Protein AF-X1F764-F1 (afdb_monomer_lite)

Secondary structure (DSSP, 8-state):
-------B----TTSPPPP---HHHHHHHHT---EETTGGG-HHHHHHTT--EE---GGGGBHHHHEEETTEE--HHHHHHHHHHHHTTPEEB---B---HHHHHHH-TTSPP-PPTT-TT------S-SSHHHHHHHHHHHHHHHS-SS--

Sequence (152 aa):
MTLSLLLVACAPATTPPPPTTNADEFERTFKCHFGFMPAMWDFEDAKEAGGAYDRPFFELFQWGMIEKEPGVFDFSETDRYISTAQAEGFHILVNIQPFAHWDQIECHRDLPAVEIPGDPKFHYTKGKPCDKERYKDFVIKLVERYDGDGID

Foldseek 3Di:
DDPQDWAFFAAAPVDDPQDPCDVVNLVVQVPDDDADAACVVPLPVCVVVPHAEGEYDQLLQELCSQCVDVPDGDNPVVNVVRVVSVSSRHTYGYDHQLFHQNQCVVPPPVPAADDDVPCNPDRGDRDHGNDPVVSVVSVVVRCQNTNPPNGD

pLDDT: mean 83.33, std 17.43, range [24.86, 97.69]

Structure (mmCIF, N/CA/C/O backbone):
data_AF-X1F764-F1
#
_entry.id   AF-X1F764-F1
#
loop_
_atom_site.group_PDB
_atom_site.id
_atom_site.type_symbol
_atom_site.label_atom_id
_atom_site.label_alt_id
_atom_site.label_comp_id
_atom_site.label_asym_id
_atom_site.label_entity_id
_atom_site.label_seq_id
_atom_site.pdbx_PDB_ins_code
_atom_site.Cartn_x
_atom_site.Cartn_y
_atom_site.Cartn_z
_atom_site.occupancy
_atom_site.B_iso_or_equiv
_atom_site.auth_seq_id
_atom_site.auth_comp_id
_atom_site.auth_asym_id
_atom_site.auth_atom_id
_atom_site.pdbx_PDB_model_num
ATOM 1 N N . MET A 1 1 ? -8.302 10.486 -13.850 1.00 30.62 1 MET A N 1
ATOM 2 C CA . MET A 1 1 ? -9.452 9.961 -13.089 1.00 30.62 1 MET A CA 1
ATOM 3 C C . MET A 1 1 ? -8.918 8.791 -12.284 1.00 30.62 1 MET A C 1
ATOM 5 O O . MET A 1 1 ? -8.705 7.726 -12.844 1.00 30.62 1 MET A O 1
ATOM 9 N N . THR A 1 2 ? -8.493 9.053 -11.051 1.00 28.33 2 THR A N 1
ATOM 10 C CA . THR A 1 2 ? -7.811 8.069 -10.200 1.00 28.33 2 THR A CA 1
ATOM 11 C C . THR A 1 2 ? -8.874 7.140 -9.629 1.00 28.33 2 THR A C 1
ATOM 13 O O . THR A 1 2 ? -9.778 7.602 -8.937 1.00 28.33 2 THR A O 1
ATOM 16 N N . LEU A 1 3 ? -8.825 5.862 -9.996 1.00 24.86 3 LEU A N 1
ATOM 17 C CA . LEU A 1 3 ? -9.703 4.840 -9.443 1.00 24.86 3 LEU A CA 1
ATOM 18 C C . LEU A 1 3 ? -9.137 4.470 -8.065 1.00 24.86 3 LEU A C 1
ATOM 20 O O . LEU A 1 3 ? -8.194 3.690 -7.977 1.00 24.86 3 LEU A O 1
ATOM 24 N N . SER A 1 4 ? -9.644 5.096 -7.004 1.00 29.55 4 SER A N 1
ATOM 25 C CA . SER A 1 4 ? -9.353 4.660 -5.637 1.00 29.55 4 SER A CA 1
ATOM 26 C C . SER A 1 4 ? -10.176 3.404 -5.367 1.00 29.55 4 SER A C 1
ATOM 28 O O . SER A 1 4 ? -11.392 3.485 -5.208 1.00 29.55 4 SER A O 1
ATOM 30 N N . LEU A 1 5 ? -9.527 2.242 -5.387 1.00 35.59 5 LEU A N 1
ATOM 31 C CA . LEU A 1 5 ? -10.136 0.979 -4.986 1.00 35.59 5 LEU A CA 1
ATOM 32 C C . LEU A 1 5 ? -10.174 0.942 -3.450 1.00 35.59 5 LEU A C 1
ATOM 34 O O . LEU A 1 5 ? -9.131 1.070 -2.811 1.00 35.59 5 LEU A O 1
ATOM 38 N N . LEU A 1 6 ? -11.369 0.837 -2.865 1.00 38.66 6 LEU A N 1
ATOM 39 C CA . LEU A 1 6 ? -11.551 0.640 -1.426 1.00 38.66 6 LEU A CA 1
ATOM 40 C C . LEU A 1 6 ? -11.266 -0.839 -1.131 1.00 38.66 6 LEU A C 1
ATOM 42 O O . LEU A 1 6 ? -12.042 -1.691 -1.556 1.00 38.66 6 LEU A O 1
ATOM 46 N N . LEU A 1 7 ? -10.164 -1.145 -0.448 1.00 47.12 7 LEU A N 1
ATOM 47 C CA . LEU A 1 7 ? -9.905 -2.482 0.085 1.00 47.12 7 LEU A CA 1
ATOM 48 C C . LEU A 1 7 ? -9.850 -2.408 1.607 1.00 47.12 7 LEU A C 1
ATOM 50 O O . LEU A 1 7 ? -9.051 -1.642 2.152 1.00 47.12 7 LEU A O 1
ATOM 54 N N . VAL A 1 8 ? -10.693 -3.211 2.256 1.00 56.38 8 VAL A N 1
ATOM 55 C CA . VAL A 1 8 ? -10.533 -3.565 3.666 1.00 56.38 8 VAL A CA 1
ATOM 56 C C . VAL A 1 8 ? -9.561 -4.739 3.702 1.00 56.38 8 VAL A C 1
ATOM 58 O O . VAL A 1 8 ? -9.836 -5.753 3.072 1.00 56.38 8 VAL A O 1
ATOM 61 N N . ALA A 1 9 ? -8.408 -4.562 4.347 1.00 57.94 9 ALA A N 1
ATOM 62 C CA . ALA A 1 9 ? -7.324 -5.549 4.361 1.00 57.94 9 ALA A CA 1
ATOM 63 C C . ALA A 1 9 ? -7.283 -6.346 5.681 1.00 57.94 9 ALA A C 1
ATOM 65 O O . ALA A 1 9 ? -7.402 -5.751 6.755 1.00 57.94 9 ALA A O 1
ATOM 66 N N . CYS A 1 10 ? -7.053 -7.662 5.597 1.00 65.06 10 CYS A N 1
ATOM 67 C CA . CYS A 1 10 ? -6.947 -8.606 6.715 1.00 65.06 10 CYS A CA 1
ATOM 68 C C . CYS A 1 10 ? -5.620 -9.367 6.728 1.00 65.06 10 CYS A C 1
ATOM 70 O O . CYS A 1 10 ? -5.251 -9.938 5.716 1.00 65.06 10 CYS A O 1
ATOM 72 N N . ALA A 1 11 ? -4.912 -9.427 7.863 1.00 61.69 11 ALA A N 1
ATOM 73 C CA . ALA A 1 11 ? -3.647 -10.159 7.959 1.00 61.69 11 ALA A CA 1
ATOM 74 C C . ALA A 1 11 ? -3.803 -11.657 7.599 1.00 61.69 11 ALA A C 1
ATOM 76 O O . ALA A 1 11 ? -4.789 -12.279 8.002 1.00 61.69 11 ALA A O 1
ATOM 77 N N . PRO A 1 12 ? -2.812 -12.262 6.916 1.00 58.47 12 PRO A N 1
ATOM 78 C CA . PRO A 1 12 ? -2.850 -13.674 6.553 1.00 58.47 12 PRO A CA 1
ATOM 79 C C . PRO A 1 12 ? -2.801 -14.601 7.777 1.00 58.47 12 PRO A C 1
ATOM 81 O O . PRO A 1 12 ? -2.205 -14.292 8.819 1.00 58.47 12 PRO A O 1
ATOM 84 N N . ALA A 1 13 ? -3.396 -15.787 7.615 1.00 53.22 13 ALA A N 1
ATOM 85 C CA . ALA A 1 13 ? -3.747 -16.747 8.670 1.00 53.22 13 ALA A CA 1
ATOM 86 C C . ALA A 1 13 ? -2.572 -17.340 9.484 1.00 53.22 13 ALA A C 1
ATOM 88 O O . ALA A 1 13 ? -2.786 -18.131 10.403 1.00 53.22 13 ALA A O 1
ATOM 89 N N . THR A 1 14 ? -1.322 -16.985 9.175 1.00 46.62 14 THR A N 1
ATOM 90 C CA . THR A 1 14 ? -0.129 -17.428 9.921 1.00 46.62 14 THR A CA 1
ATOM 91 C C . THR A 1 14 ? 0.137 -16.607 11.184 1.00 46.62 14 THR A C 1
ATOM 93 O O . THR A 1 14 ? 0.993 -16.979 11.990 1.00 46.62 14 THR A O 1
ATOM 96 N N . THR A 1 15 ? -0.60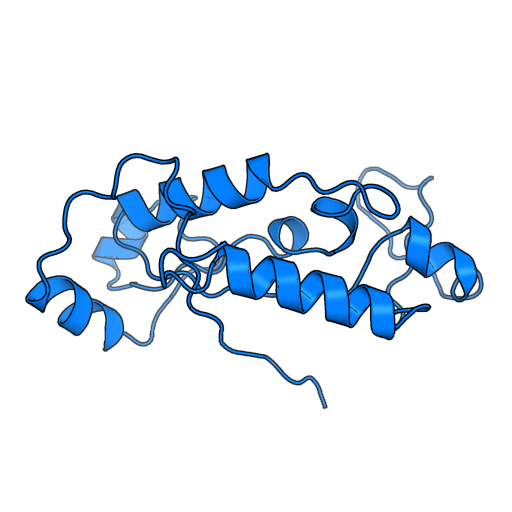7 -15.519 11.390 1.00 48.28 15 THR A N 1
ATOM 97 C CA . THR A 1 15 ? -0.606 -14.741 12.633 1.00 48.28 15 THR A CA 1
ATOM 98 C C . THR A 1 15 ? -1.763 -15.188 13.535 1.00 48.28 15 THR A C 1
ATOM 100 O O . THR A 1 15 ? -2.832 -15.522 13.024 1.00 48.28 15 THR A O 1
ATOM 103 N N . PRO A 1 16 ? -1.573 -15.279 14.870 1.00 46.78 16 PRO A N 1
ATOM 104 C CA . PRO A 1 16 ? -2.666 -15.630 15.770 1.00 46.78 16 PRO A CA 1
ATOM 105 C C . PRO A 1 16 ? -3.838 -14.673 15.521 1.00 46.78 16 PRO A C 1
ATOM 107 O O . PRO A 1 16 ? -3.598 -13.469 15.397 1.00 46.78 16 PRO A O 1
ATOM 110 N N . PRO A 1 17 ? -5.078 -15.191 15.418 1.00 46.69 17 PRO A N 1
ATOM 111 C CA . PRO A 1 17 ? -6.225 -14.361 15.097 1.00 46.69 17 PRO A CA 1
ATOM 112 C C . PRO A 1 17 ? -6.301 -13.218 16.114 1.00 46.69 17 PRO A C 1
ATOM 114 O O . PRO A 1 17 ? -6.078 -13.466 17.309 1.00 46.69 17 PRO A O 1
ATOM 117 N N . PRO A 1 18 ? -6.583 -11.979 15.671 1.00 50.94 18 PRO A N 1
ATOM 118 C CA . PRO A 1 18 ? -6.784 -10.879 16.597 1.00 50.94 18 PRO A CA 1
ATOM 119 C C . PRO A 1 18 ? -7.846 -11.293 17.627 1.00 50.94 18 PRO A C 1
ATOM 121 O O . PRO A 1 18 ? -8.730 -12.099 17.304 1.00 50.94 18 PRO A O 1
ATOM 124 N N . PRO A 1 19 ? -7.751 -10.805 18.878 1.00 50.16 19 PRO A N 1
ATOM 125 C CA . PRO A 1 19 ? -8.749 -11.105 19.895 1.00 50.16 19 PRO A CA 1
ATOM 126 C C . PRO A 1 19 ? -10.115 -10.804 19.292 1.00 50.16 19 PRO A C 1
ATOM 128 O O . PRO A 1 19 ? -10.332 -9.696 18.811 1.00 50.16 19 PRO A O 1
ATOM 131 N N . THR A 1 20 ? -10.977 -11.824 19.235 1.00 50.12 20 THR A N 1
ATOM 132 C CA . THR A 1 20 ? -12.272 -11.783 18.551 1.00 50.12 20 THR A CA 1
ATOM 133 C C . THR A 1 20 ? -13.019 -10.524 18.953 1.00 50.12 20 THR A C 1
ATOM 135 O O . THR A 1 20 ? -13.623 -10.472 20.027 1.00 50.12 20 THR A O 1
ATOM 138 N N . THR A 1 21 ? -12.964 -9.512 18.091 1.00 56.34 21 THR A N 1
ATOM 139 C CA . THR A 1 21 ? -13.847 -8.360 18.132 1.00 56.34 21 THR A CA 1
ATOM 140 C C . THR A 1 21 ? -15.243 -8.960 18.069 1.00 56.34 21 THR A C 1
ATOM 142 O O . THR A 1 21 ? -15.550 -9.695 17.127 1.00 56.34 21 THR A O 1
ATOM 145 N N . ASN A 1 22 ? -16.057 -8.772 19.111 1.00 68.50 22 ASN A N 1
ATOM 146 C CA . ASN A 1 22 ? -17.426 -9.284 19.088 1.00 68.50 22 ASN A CA 1
ATOM 147 C C . ASN A 1 22 ? -18.082 -8.783 17.784 1.00 68.50 22 ASN A C 1
ATOM 149 O O . ASN A 1 22 ? -17.838 -7.644 17.387 1.00 68.50 22 ASN A O 1
ATOM 153 N N . ALA A 1 23 ? -18.877 -9.607 17.097 1.00 69.81 23 ALA A N 1
ATOM 154 C CA . ALA A 1 23 ? -19.541 -9.220 15.849 1.00 69.81 23 ALA A CA 1
ATOM 155 C C . ALA A 1 23 ? -20.294 -7.881 15.990 1.00 69.81 23 ALA A C 1
ATOM 157 O O . ALA A 1 23 ? -20.296 -7.066 15.071 1.00 69.81 23 ALA A O 1
ATOM 158 N N . ASP A 1 24 ? -20.836 -7.609 17.182 1.00 74.12 24 ASP A N 1
ATOM 159 C CA . ASP A 1 24 ? -21.463 -6.329 17.532 1.00 74.12 24 ASP A CA 1
ATOM 160 C C . ASP A 1 24 ? -20.490 -5.141 17.493 1.00 74.12 24 ASP A C 1
ATOM 162 O O . ASP A 1 24 ? -20.847 -4.034 17.091 1.00 74.12 24 ASP A O 1
ATOM 166 N N . GLU A 1 25 ? -19.251 -5.352 17.929 1.00 74.62 25 GLU A N 1
ATOM 167 C CA . GLU A 1 25 ? -18.203 -4.342 17.915 1.00 74.62 25 GLU A CA 1
ATOM 168 C C . GLU A 1 25 ? -17.671 -4.110 16.502 1.00 74.62 25 GLU A C 1
ATOM 170 O O . GLU A 1 25 ? -17.520 -2.950 16.126 1.00 74.62 25 GLU A O 1
ATOM 175 N N . PHE A 1 26 ? -17.487 -5.168 15.706 1.00 76.81 26 PHE A N 1
ATOM 176 C CA . PHE A 1 26 ? -17.138 -5.055 14.288 1.00 76.81 26 PHE A CA 1
ATOM 177 C C . PHE A 1 26 ? -18.201 -4.257 13.519 1.00 76.81 26 PHE A C 1
ATOM 179 O O . PHE A 1 26 ? -17.881 -3.281 12.849 1.00 76.81 26 PHE A O 1
ATOM 186 N N . GLU A 1 27 ? -19.481 -4.599 13.674 1.00 80.69 27 GLU A N 1
ATOM 187 C CA . GLU A 1 27 ? -20.596 -3.877 13.045 1.00 80.69 27 GLU A CA 1
ATOM 188 C C . GLU A 1 27 ? -20.687 -2.415 13.498 1.00 80.69 27 GLU A C 1
ATOM 190 O O . GLU A 1 27 ? -20.999 -1.514 12.712 1.00 80.69 27 GLU A O 1
ATOM 195 N N . ARG A 1 28 ? -20.412 -2.149 14.779 1.00 81.75 28 ARG A N 1
ATOM 196 C CA . ARG A 1 28 ? -20.381 -0.789 15.324 1.00 81.75 28 ARG A CA 1
ATOM 197 C C . ARG A 1 28 ? -19.255 0.033 14.701 1.00 81.75 28 ARG A C 1
ATOM 199 O O . ARG A 1 28 ? -19.495 1.172 14.307 1.00 81.75 28 ARG A O 1
ATOM 206 N N . THR A 1 29 ? -18.046 -0.516 14.629 1.00 83.25 29 THR A N 1
ATOM 207 C CA . THR A 1 29 ? -16.868 0.187 14.106 1.00 83.25 29 THR A CA 1
ATOM 208 C C . THR A 1 29 ? -16.908 0.309 12.585 1.00 83.25 29 THR A C 1
ATOM 210 O O . THR A 1 29 ? -16.501 1.338 12.056 1.00 83.25 29 THR A O 1
ATOM 213 N N . PHE A 1 30 ? -17.494 -0.656 11.875 1.00 83.56 30 PHE A N 1
ATOM 214 C CA . PHE A 1 30 ? -17.664 -0.601 10.421 1.00 83.56 30 PHE A CA 1
ATOM 215 C C . PHE A 1 30 ? -18.568 0.562 9.981 1.00 83.56 30 PHE A C 1
ATOM 217 O O . PHE A 1 30 ? -18.331 1.186 8.948 1.00 83.56 30 PHE A O 1
ATOM 224 N N . LYS A 1 31 ? -19.566 0.921 10.804 1.00 85.75 31 LYS A N 1
ATOM 225 C CA . LYS A 1 31 ? -20.434 2.098 10.601 1.00 85.75 31 LYS A CA 1
ATOM 226 C C . LYS A 1 31 ? -19.746 3.435 10.882 1.00 85.75 31 LYS A C 1
ATOM 228 O O . LYS A 1 31 ? -20.343 4.480 10.630 1.00 85.75 31 LYS A O 1
ATOM 233 N N . CYS A 1 32 ? -18.531 3.432 11.424 1.00 86.81 32 CYS A N 1
ATOM 234 C CA . CYS A 1 32 ? -17.753 4.654 11.555 1.00 86.81 32 CYS A CA 1
ATOM 235 C C . CYS A 1 32 ? -17.370 5.194 10.165 1.00 86.81 32 CYS A C 1
ATOM 237 O O . CYS A 1 32 ? -17.277 4.458 9.186 1.00 86.81 32 CYS A O 1
ATOM 239 N N . HIS A 1 33 ? -17.142 6.501 10.074 1.00 88.00 33 HIS A N 1
ATOM 240 C CA . HIS A 1 33 ? -16.724 7.171 8.839 1.00 88.00 33 HIS A CA 1
ATOM 241 C C . HIS A 1 33 ? -15.387 7.906 8.984 1.00 88.00 33 HIS A C 1
ATOM 243 O O . HIS A 1 33 ? -14.957 8.593 8.058 1.00 88.00 33 HIS A O 1
ATOM 249 N N . PHE A 1 34 ? -14.737 7.780 10.143 1.00 91.62 34 PHE A N 1
ATOM 250 C CA . PHE A 1 34 ? -13.501 8.477 10.467 1.00 91.62 34 PHE A CA 1
ATOM 251 C C . PHE A 1 34 ? -12.334 7.504 10.596 1.00 91.62 34 PHE A C 1
ATOM 253 O O . PHE A 1 34 ? -12.456 6.405 11.149 1.00 91.62 34 PHE A O 1
ATOM 260 N N . GLY A 1 35 ? -11.186 7.951 10.100 1.00 91.56 35 GLY A N 1
ATOM 261 C CA . GLY A 1 35 ? -9.932 7.233 10.197 1.00 91.56 35 GLY A CA 1
ATOM 262 C C . GLY A 1 35 ? -8.729 8.159 10.207 1.00 91.56 35 GLY A C 1
ATOM 263 O O . GLY A 1 35 ? -8.850 9.358 9.944 1.00 91.56 35 GLY A O 1
ATOM 264 N N . PHE A 1 36 ? -7.571 7.582 10.504 1.00 93.81 36 PHE A N 1
ATOM 265 C CA . PHE A 1 36 ? -6.311 8.298 10.680 1.00 93.81 36 PHE A CA 1
ATOM 266 C C . PHE A 1 36 ? -5.274 7.853 9.657 1.00 93.81 36 PHE A C 1
ATOM 268 O O . PHE A 1 36 ? -5.340 6.749 9.126 1.00 93.81 36 PHE A O 1
ATOM 275 N N . MET A 1 37 ? -4.316 8.734 9.372 1.00 92.00 37 MET A N 1
ATOM 276 C CA . MET A 1 37 ? -3.221 8.463 8.450 1.00 92.00 37 MET A CA 1
ATOM 277 C C . MET A 1 37 ? -1.868 8.801 9.089 1.00 92.00 37 MET A C 1
ATOM 279 O O . MET A 1 37 ? -1.388 9.927 8.928 1.00 92.00 37 MET A O 1
ATOM 283 N N . PRO A 1 38 ? -1.219 7.838 9.756 1.00 92.50 38 PRO A N 1
ATOM 284 C CA . PRO A 1 38 ? -1.771 6.582 10.284 1.00 92.50 38 PRO A CA 1
ATOM 285 C C . PRO A 1 38 ? -2.252 6.700 11.741 1.00 92.50 38 PRO A C 1
ATOM 287 O O . PRO A 1 38 ? -1.825 7.594 12.471 1.00 92.50 38 PRO A O 1
ATOM 290 N N . ALA A 1 39 ? -3.084 5.756 12.185 1.00 92.88 39 ALA A N 1
ATOM 291 C CA . ALA A 1 39 ? -3.477 5.591 13.588 1.00 92.88 39 ALA A CA 1
ATOM 292 C C . ALA A 1 39 ? -2.316 5.103 14.475 1.00 92.88 39 ALA A C 1
ATOM 294 O O . ALA A 1 39 ? -2.319 5.350 15.675 1.00 92.88 39 ALA A O 1
ATOM 295 N N . MET A 1 40 ? -1.292 4.462 13.891 1.00 91.81 40 MET A N 1
ATOM 296 C CA . MET A 1 40 ? -0.218 3.791 14.642 1.00 91.81 40 MET A CA 1
ATOM 297 C C . MET A 1 40 ? 0.617 4.679 15.571 1.00 91.81 40 MET A C 1
ATOM 299 O O . MET A 1 40 ? 1.394 4.157 16.367 1.00 91.81 40 MET A O 1
ATOM 303 N N . TRP A 1 41 ? 0.531 6.001 15.426 1.00 91.25 41 TRP A N 1
ATOM 304 C CA . TRP A 1 41 ? 1.226 6.925 16.318 1.00 91.25 41 TRP A CA 1
ATOM 305 C C . TRP A 1 41 ? 0.618 6.937 17.717 1.00 91.25 41 TRP A C 1
ATOM 307 O O . TRP A 1 41 ? 1.362 7.087 18.682 1.00 91.25 41 TRP A O 1
ATOM 317 N N . ASP A 1 42 ? -0.703 6.767 17.803 1.00 94.44 42 ASP A N 1
ATOM 318 C CA . ASP A 1 42 ? -1.449 6.686 19.051 1.00 94.44 42 ASP A CA 1
ATOM 319 C C . ASP A 1 42 ? -2.805 6.005 18.806 1.00 94.44 42 ASP A C 1
ATOM 321 O O . ASP A 1 42 ? -3.807 6.642 18.468 1.00 94.44 42 ASP A O 1
ATOM 325 N N . PHE A 1 43 ? -2.828 4.676 18.919 1.00 93.81 43 PHE A N 1
ATOM 326 C CA . PHE A 1 43 ? -4.055 3.908 18.717 1.00 93.81 43 PHE A CA 1
ATOM 327 C C . PHE A 1 43 ? -5.102 4.182 19.805 1.00 93.81 43 PHE A C 1
ATOM 329 O O . PHE A 1 43 ? -6.295 4.031 19.538 1.00 93.81 43 PHE A O 1
ATOM 336 N N . GLU A 1 44 ? -4.681 4.559 21.016 1.00 94.31 44 GLU A N 1
ATOM 337 C CA . GLU A 1 44 ? -5.578 4.820 22.144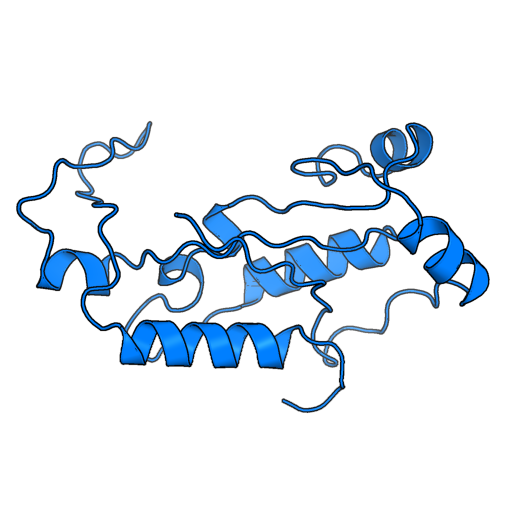 1.00 94.31 44 GLU A CA 1
ATOM 338 C C . GLU A 1 44 ? -6.357 6.114 21.908 1.00 94.31 44 GLU A C 1
ATOM 340 O O . GLU A 1 44 ? -7.588 6.071 21.807 1.00 94.31 44 GLU A O 1
ATOM 345 N N . ASP A 1 45 ? -5.655 7.222 21.672 1.00 95.69 45 ASP A N 1
ATOM 346 C CA . ASP A 1 45 ? -6.274 8.522 21.399 1.00 95.69 45 ASP A CA 1
ATOM 347 C C . ASP A 1 45 ? -7.092 8.493 20.097 1.00 95.69 45 ASP A C 1
ATOM 349 O O . ASP A 1 45 ? -8.174 9.082 20.010 1.00 95.69 45 ASP A O 1
ATOM 353 N N . ALA A 1 46 ? -6.626 7.766 19.075 1.00 94.06 46 ALA A N 1
ATOM 354 C CA . ALA A 1 46 ? -7.370 7.587 17.830 1.00 94.06 46 ALA A CA 1
ATOM 355 C C . ALA A 1 46 ? -8.716 6.869 18.054 1.00 94.06 46 ALA A C 1
ATOM 357 O O . ALA A 1 46 ? -9.728 7.245 17.450 1.00 94.06 46 ALA A O 1
ATOM 358 N N . LYS A 1 47 ? -8.752 5.865 18.942 1.00 91.75 47 LYS A N 1
ATOM 359 C CA . LYS A 1 47 ? -9.991 5.182 19.344 1.00 91.75 47 LYS A CA 1
ATOM 360 C C . LYS A 1 47 ? -10.885 6.083 20.187 1.00 91.75 47 LYS A C 1
ATOM 362 O O . LYS A 1 47 ? -12.089 6.132 19.931 1.00 91.75 47 LYS A O 1
ATOM 367 N N . GLU A 1 48 ? -10.327 6.801 21.161 1.00 92.81 48 GLU A N 1
ATOM 368 C CA . GLU A 1 48 ? -11.085 7.726 22.015 1.00 92.81 48 GLU A CA 1
ATOM 369 C C . GLU A 1 48 ? -11.747 8.839 21.189 1.00 92.81 48 GLU A C 1
ATOM 371 O O . GLU A 1 48 ? -12.917 9.164 21.398 1.00 92.81 48 GLU A O 1
ATOM 376 N N . ALA A 1 49 ? -11.051 9.346 20.169 1.00 92.56 49 ALA A N 1
ATOM 377 C CA . ALA A 1 49 ? -11.583 10.310 19.210 1.00 92.56 49 ALA A CA 1
ATOM 378 C C . ALA A 1 49 ? -12.697 9.742 18.302 1.00 92.56 49 ALA A C 1
ATOM 380 O O . ALA A 1 49 ? -13.295 10.483 17.517 1.00 92.56 49 ALA A O 1
ATOM 381 N N . GLY A 1 50 ? -12.993 8.442 18.395 1.00 90.81 50 GLY A N 1
ATOM 382 C CA . GLY A 1 50 ? -14.048 7.765 17.647 1.00 90.81 50 GLY A CA 1
ATOM 383 C C . GLY A 1 50 ? -13.628 7.273 16.263 1.00 90.81 50 GLY A C 1
ATOM 384 O O . GLY A 1 50 ? -14.499 6.950 15.453 1.00 90.81 50 GLY A O 1
ATOM 385 N N . GLY A 1 51 ? -12.329 7.215 15.958 1.00 92.75 51 GLY A N 1
ATOM 386 C CA . GLY A 1 51 ? -11.853 6.609 14.719 1.00 92.75 51 GLY A CA 1
ATOM 387 C C . GLY A 1 51 ? -11.933 5.090 14.758 1.00 92.75 51 GLY A C 1
ATOM 388 O O . GLY A 1 51 ? -11.763 4.462 15.799 1.00 92.75 51 GLY A O 1
ATOM 389 N N . ALA A 1 52 ? -12.183 4.504 13.593 1.00 93.19 52 ALA A N 1
ATOM 390 C CA . ALA A 1 52 ? -12.202 3.053 13.427 1.00 93.19 52 ALA A CA 1
ATOM 391 C C . ALA A 1 52 ? -11.428 2.576 12.199 1.00 93.19 52 ALA A C 1
ATOM 393 O O . ALA A 1 52 ? -11.250 1.376 12.032 1.00 93.19 52 ALA A O 1
ATOM 394 N N . TYR A 1 53 ? -10.991 3.496 11.335 1.00 94.69 53 TYR A N 1
ATOM 395 C CA . TYR A 1 53 ? -10.222 3.174 10.141 1.00 94.69 53 TYR A CA 1
ATOM 396 C C . TYR A 1 53 ? -8.776 3.643 10.294 1.00 94.69 53 TYR A C 1
ATOM 398 O O . TYR A 1 53 ? -8.516 4.772 10.711 1.00 94.69 53 TYR A O 1
ATOM 406 N N . ASP A 1 54 ? -7.833 2.792 9.926 1.00 94.56 54 ASP A N 1
ATOM 407 C CA . ASP A 1 54 ? -6.427 3.136 9.804 1.00 94.56 54 ASP A CA 1
ATOM 408 C C . ASP A 1 54 ? -6.025 3.120 8.332 1.00 94.56 54 ASP A C 1
ATOM 410 O O . ASP A 1 54 ? -6.290 2.164 7.600 1.00 94.56 54 ASP A O 1
ATOM 414 N N . ARG A 1 55 ? -5.392 4.203 7.889 1.00 94.00 55 ARG A N 1
ATOM 415 C CA . ARG A 1 55 ? -4.795 4.323 6.567 1.00 94.00 55 ARG A CA 1
ATOM 416 C C . ARG A 1 55 ? -3.273 4.264 6.727 1.00 94.00 55 ARG A C 1
ATOM 418 O O . ARG A 1 55 ? -2.674 5.282 7.085 1.00 94.00 55 ARG A O 1
ATOM 425 N N . PRO A 1 56 ? -2.644 3.117 6.413 1.00 92.94 56 PRO A N 1
ATOM 426 C CA . PRO A 1 56 ? -1.201 2.950 6.534 1.00 92.94 56 PRO A CA 1
ATOM 427 C C . PRO A 1 56 ? -0.417 3.981 5.718 1.00 92.94 56 PRO A C 1
ATOM 429 O O . PRO A 1 56 ? -0.930 4.548 4.744 1.00 92.94 56 PRO A O 1
ATOM 432 N N . PHE A 1 57 ? 0.859 4.171 6.070 1.00 88.50 57 PHE A N 1
ATOM 433 C CA . PHE A 1 57 ? 1.801 4.919 5.232 1.00 88.50 57 PHE A CA 1
ATOM 434 C C . PHE A 1 57 ? 1.760 4.416 3.787 1.00 88.50 57 PHE A C 1
ATOM 436 O O . PHE A 1 57 ? 1.720 3.209 3.536 1.00 88.50 57 PHE A O 1
ATOM 443 N N . PHE A 1 58 ? 1.767 5.348 2.831 1.00 82.06 58 PHE A N 1
ATOM 444 C CA . PHE A 1 58 ? 1.588 5.029 1.413 1.00 82.06 58 PHE A CA 1
ATOM 445 C C . PHE A 1 58 ? 2.671 4.075 0.896 1.00 82.06 58 PHE A C 1
ATOM 447 O O . PHE A 1 58 ? 2.418 3.272 0.001 1.00 82.06 58 PHE A O 1
ATOM 454 N N . GLU A 1 59 ? 3.873 4.187 1.455 1.00 85.75 59 GLU A N 1
ATOM 455 C CA . GLU A 1 59 ? 5.060 3.422 1.106 1.00 85.75 59 GLU A CA 1
ATOM 456 C C . GLU A 1 59 ? 4.877 1.928 1.402 1.00 85.75 59 GLU A C 1
ATOM 458 O O . GLU A 1 59 ? 5.327 1.102 0.617 1.00 85.75 59 GLU A O 1
ATOM 463 N N . LEU A 1 60 ? 4.145 1.561 2.461 1.00 92.25 60 LEU A N 1
ATOM 464 C CA . LEU A 1 60 ? 3.940 0.156 2.844 1.00 92.25 60 LEU A CA 1
ATOM 465 C C . LEU A 1 60 ? 3.195 -0.653 1.774 1.00 92.25 60 LEU A C 1
ATOM 467 O O . LEU A 1 60 ? 3.396 -1.859 1.661 1.00 92.25 60 LEU A O 1
ATOM 471 N N . PHE A 1 61 ? 2.356 0.017 0.981 1.00 95.25 61 PHE A N 1
ATOM 472 C CA . PHE A 1 61 ? 1.572 -0.574 -0.107 1.00 95.25 61 PHE A CA 1
ATOM 473 C C . PHE A 1 61 ? 2.066 -0.128 -1.489 1.00 95.25 61 PHE A C 1
ATOM 475 O O . PHE A 1 61 ? 1.323 -0.149 -2.476 1.00 95.25 61 PHE A O 1
ATOM 482 N N . GLN A 1 62 ? 3.328 0.290 -1.578 1.00 95.06 62 GLN A N 1
ATOM 483 C CA . GLN A 1 62 ? 3.983 0.565 -2.846 1.00 95.06 62 GLN A CA 1
ATOM 484 C C . GLN A 1 62 ? 4.483 -0.726 -3.494 1.00 95.06 62 GLN A C 1
ATOM 486 O O . GLN A 1 62 ? 5.140 -1.541 -2.850 1.00 95.06 62 GLN A O 1
ATOM 491 N N . TRP A 1 63 ? 4.228 -0.875 -4.797 1.00 96.75 63 TRP A N 1
ATOM 492 C CA . TRP A 1 63 ? 4.598 -2.068 -5.559 1.00 96.75 63 TRP A CA 1
ATOM 493 C C . TRP A 1 63 ? 6.061 -2.478 -5.352 1.00 96.75 63 TRP A C 1
ATOM 495 O O . TRP A 1 63 ? 6.316 -3.602 -4.944 1.00 96.75 63 TRP A O 1
ATOM 505 N N . GLY A 1 64 ? 7.013 -1.556 -5.510 1.00 94.31 64 GLY A N 1
ATOM 506 C CA . GLY A 1 64 ? 8.443 -1.841 -5.337 1.00 94.31 64 GLY A CA 1
ATOM 507 C C . GLY A 1 64 ? 8.919 -2.022 -3.895 1.00 94.31 64 GLY A C 1
ATOM 508 O O . GLY A 1 64 ? 10.073 -2.387 -3.699 1.00 94.31 64 GLY A O 1
ATOM 509 N N . MET A 1 65 ? 8.078 -1.734 -2.897 1.00 93.50 65 MET A N 1
ATOM 510 C CA . MET A 1 65 ? 8.388 -2.048 -1.496 1.00 93.50 65 MET A CA 1
ATOM 511 C C . MET A 1 65 ? 8.084 -3.514 -1.184 1.00 93.50 65 MET A C 1
ATOM 513 O O . MET A 1 65 ? 8.820 -4.140 -0.424 1.00 93.50 65 MET A O 1
ATOM 517 N N . ILE A 1 66 ? 7.042 -4.057 -1.821 1.00 97.00 66 ILE A N 1
ATOM 518 C CA . ILE A 1 66 ? 6.607 -5.445 -1.665 1.00 97.00 66 ILE A CA 1
ATOM 519 C C . ILE A 1 66 ? 7.308 -6.349 -2.688 1.00 97.00 66 ILE A C 1
ATOM 521 O O . ILE A 1 66 ? 7.981 -7.300 -2.309 1.00 97.00 66 ILE A O 1
ATOM 525 N N . GLU A 1 67 ? 7.198 -6.062 -3.986 1.00 97.25 67 GLU A N 1
ATOM 526 C CA . GLU A 1 67 ? 7.954 -6.743 -5.045 1.00 97.25 67 GLU A CA 1
ATOM 527 C C . GLU A 1 67 ? 9.275 -5.992 -5.269 1.00 97.25 67 GLU A C 1
ATOM 529 O O . GLU A 1 67 ? 9.370 -5.108 -6.121 1.00 97.25 67 GLU A O 1
ATOM 534 N N . LYS A 1 68 ? 10.295 -6.299 -4.459 1.00 92.88 68 LYS A N 1
ATOM 535 C CA . LYS A 1 68 ? 11.590 -5.582 -4.455 1.00 92.88 68 LYS A CA 1
ATOM 536 C C . LYS A 1 68 ? 12.349 -5.729 -5.770 1.00 92.88 68 LYS A C 1
ATOM 538 O O . LYS A 1 68 ? 13.015 -4.801 -6.222 1.00 92.88 68 LYS A O 1
ATOM 543 N N . GLU A 1 69 ? 12.213 -6.896 -6.382 1.00 94.19 69 GLU A N 1
ATOM 544 C CA . GLU A 1 69 ? 12.726 -7.239 -7.700 1.00 94.19 69 GLU A CA 1
ATOM 545 C C . GLU A 1 69 ? 11.680 -8.085 -8.423 1.00 94.19 69 GLU A C 1
ATOM 547 O O . GLU A 1 69 ? 10.862 -8.729 -7.761 1.00 94.19 69 GLU A O 1
ATOM 552 N N . PRO A 1 70 ? 11.718 -8.145 -9.763 1.00 94.88 70 PRO A N 1
ATOM 553 C CA . PRO A 1 70 ? 10.844 -9.000 -10.540 1.00 94.88 70 PRO A CA 1
ATOM 554 C C . PRO A 1 70 ? 10.614 -10.415 -9.971 1.00 94.88 70 PRO A C 1
ATOM 556 O O . PRO A 1 70 ? 11.476 -11.280 -10.082 1.00 94.88 70 PRO A O 1
ATOM 559 N N . GLY A 1 71 ? 9.413 -10.677 -9.451 1.00 94.94 71 GLY A N 1
ATOM 560 C CA . GLY A 1 71 ? 8.997 -11.975 -8.909 1.00 94.94 71 GLY A CA 1
ATOM 561 C C . GLY A 1 71 ? 9.445 -12.265 -7.470 1.00 94.94 71 GLY A C 1
ATOM 562 O O . GLY A 1 71 ? 9.168 -13.353 -6.968 1.00 94.94 71 GLY A O 1
ATOM 563 N N . VAL A 1 72 ? 10.109 -11.321 -6.799 1.00 96.50 72 VAL A N 1
ATOM 564 C CA . VAL A 1 72 ? 10.588 -11.450 -5.416 1.00 96.50 72 VAL A CA 1
ATOM 565 C C . VAL A 1 72 ? 9.720 -10.592 -4.502 1.00 96.50 72 VAL A C 1
ATOM 567 O O . VAL A 1 72 ? 9.893 -9.375 -4.435 1.00 96.50 72 VAL A O 1
ATOM 570 N N . PHE A 1 73 ? 8.794 -11.240 -3.793 1.00 95.88 73 PHE A N 1
ATOM 571 C CA . PHE A 1 73 ? 7.836 -10.584 -2.901 1.00 95.88 73 PHE A CA 1
ATOM 572 C C . PHE A 1 73 ? 8.262 -10.690 -1.432 1.00 95.88 73 PHE A C 1
ATOM 574 O O . PHE A 1 73 ? 8.625 -11.766 -0.959 1.00 95.88 73 PHE A O 1
ATOM 581 N N . ASP A 1 74 ? 8.160 -9.582 -0.705 1.00 95.94 74 ASP A N 1
ATOM 582 C CA . ASP A 1 74 ? 8.381 -9.476 0.733 1.00 95.94 74 ASP A CA 1
ATOM 583 C C . ASP A 1 74 ? 7.244 -8.661 1.362 1.00 95.94 74 ASP A C 1
ATOM 585 O O . ASP A 1 74 ? 7.180 -7.442 1.225 1.00 95.94 74 ASP A O 1
ATOM 589 N N . PHE A 1 75 ? 6.337 -9.356 2.047 1.00 95.50 75 PHE A N 1
ATOM 590 C CA . PHE A 1 75 ? 5.189 -8.755 2.732 1.00 95.50 75 PHE A CA 1
ATOM 591 C C . PHE A 1 75 ? 5.453 -8.489 4.219 1.00 95.50 75 PHE A C 1
ATOM 593 O O . PHE A 1 75 ? 4.546 -8.073 4.929 1.00 95.50 75 PHE A O 1
ATOM 600 N N . SER A 1 76 ? 6.666 -8.728 4.726 1.00 95.38 76 SER A N 1
ATOM 601 C CA . SER A 1 76 ? 6.928 -8.762 6.173 1.00 95.38 76 SER A CA 1
ATOM 602 C C . SER A 1 76 ? 6.562 -7.465 6.904 1.00 95.38 76 SER A C 1
ATOM 604 O O . SER A 1 76 ? 5.942 -7.503 7.969 1.00 95.38 76 SER A O 1
ATOM 606 N N . GLU A 1 77 ? 6.912 -6.304 6.345 1.00 94.38 77 GLU A N 1
ATOM 607 C CA . GLU A 1 77 ? 6.565 -5.009 6.939 1.00 94.38 77 GLU A CA 1
ATOM 608 C C . GLU A 1 77 ? 5.067 -4.725 6.856 1.00 94.38 77 GLU A C 1
ATOM 610 O O . GLU A 1 77 ? 4.477 -4.218 7.814 1.00 94.38 77 GLU A O 1
ATOM 615 N N . THR A 1 78 ? 4.458 -5.084 5.730 1.00 94.81 78 THR A N 1
ATOM 616 C CA . THR A 1 78 ? 3.039 -4.897 5.449 1.00 94.81 78 THR A CA 1
ATOM 617 C C . THR A 1 78 ? 2.189 -5.764 6.381 1.00 94.81 78 THR A C 1
ATOM 619 O O . THR A 1 78 ? 1.317 -5.247 7.073 1.00 94.81 78 THR A O 1
ATOM 622 N N . ASP A 1 79 ? 2.519 -7.049 6.517 1.00 95.19 79 ASP A N 1
ATOM 623 C CA . ASP A 1 79 ? 1.872 -7.995 7.431 1.00 95.19 79 ASP A CA 1
ATOM 624 C C . ASP A 1 79 ? 1.994 -7.544 8.887 1.00 95.19 79 ASP A C 1
ATOM 626 O O . ASP A 1 79 ? 1.018 -7.564 9.641 1.00 95.19 79 ASP A O 1
ATOM 630 N N . ARG A 1 80 ? 3.192 -7.104 9.296 1.00 94.94 80 ARG A N 1
ATOM 631 C CA . ARG A 1 80 ? 3.434 -6.607 10.654 1.00 94.94 80 ARG A CA 1
ATOM 632 C C . ARG A 1 80 ? 2.580 -5.380 10.952 1.00 94.94 80 ARG A C 1
ATOM 634 O O . ARG A 1 80 ? 2.036 -5.271 12.047 1.00 94.94 80 ARG A O 1
ATOM 641 N N . TYR A 1 81 ? 2.468 -4.457 10.002 1.00 94.88 81 TYR A N 1
ATOM 642 C CA . TYR A 1 81 ? 1.634 -3.274 10.166 1.00 94.88 81 TYR A CA 1
ATOM 643 C C . TYR A 1 81 ? 0.157 -3.659 10.308 1.00 94.88 81 TYR A C 1
ATOM 645 O O . TYR A 1 81 ? -0.489 -3.260 11.276 1.00 94.88 81 TYR A O 1
ATOM 653 N N . ILE A 1 82 ? -0.362 -4.460 9.371 1.00 93.25 82 ILE A N 1
ATOM 654 C CA . ILE A 1 82 ? -1.775 -4.861 9.333 1.00 93.25 82 ILE A CA 1
ATOM 655 C C . ILE A 1 82 ? -2.159 -5.604 10.607 1.00 93.25 82 ILE A C 1
ATOM 657 O O . ILE A 1 82 ? -3.112 -5.211 11.274 1.00 93.25 82 ILE A O 1
ATOM 661 N N . SER A 1 83 ? -1.378 -6.612 10.997 1.00 92.19 83 SER A N 1
ATOM 662 C CA . SER A 1 83 ? -1.627 -7.368 12.229 1.00 92.19 83 SER A CA 1
ATOM 663 C C . SER A 1 83 ? -1.627 -6.476 13.474 1.00 92.19 83 SER A C 1
ATOM 665 O O . SER A 1 83 ? -2.466 -6.661 14.351 1.00 92.19 83 SER A O 1
ATOM 667 N N . THR A 1 84 ? -0.747 -5.471 13.536 1.00 93.94 84 THR A N 1
ATOM 668 C CA 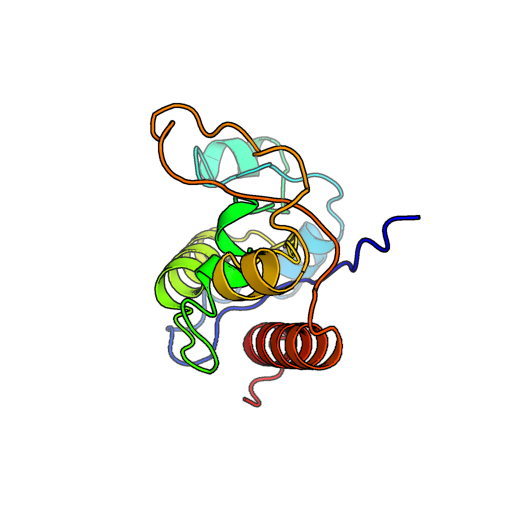. THR A 1 84 ? -0.694 -4.523 14.661 1.00 93.94 84 THR A CA 1
ATOM 669 C C . THR A 1 84 ? -1.951 -3.654 14.720 1.00 93.94 84 THR A C 1
ATOM 671 O O . THR A 1 84 ? -2.595 -3.577 15.761 1.00 93.94 84 THR A O 1
ATOM 674 N N . ALA A 1 85 ? -2.338 -3.030 13.607 1.00 93.12 85 ALA A N 1
ATOM 675 C CA . ALA A 1 85 ? -3.513 -2.162 13.563 1.00 93.12 85 ALA A CA 1
ATOM 676 C C . ALA A 1 85 ? -4.824 -2.938 13.804 1.00 93.12 85 ALA A C 1
ATOM 678 O O . ALA A 1 85 ? -5.712 -2.461 14.513 1.00 93.12 85 ALA A O 1
ATOM 679 N N . GLN A 1 86 ? -4.928 -4.165 13.289 1.00 91.38 86 GLN A N 1
ATOM 680 C CA . GLN A 1 86 ? -6.080 -5.032 13.539 1.00 91.38 86 GLN A CA 1
ATOM 681 C C . GLN A 1 86 ? -6.153 -5.521 14.988 1.00 91.38 86 GLN A C 1
ATOM 683 O O . GLN A 1 86 ? -7.244 -5.566 15.552 1.00 91.38 86 GLN A O 1
ATOM 688 N N . ALA A 1 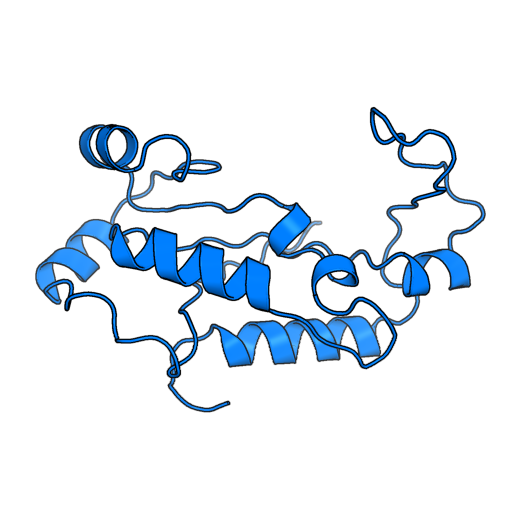87 ? -5.016 -5.844 15.616 1.00 91.25 87 ALA A N 1
ATOM 689 C CA . ALA A 1 87 ? -4.974 -6.186 17.040 1.00 91.25 87 ALA A CA 1
ATOM 690 C C . ALA A 1 87 ? -5.470 -5.033 17.930 1.00 91.25 87 ALA A C 1
ATOM 692 O O . ALA A 1 87 ? -6.012 -5.275 19.007 1.00 91.25 87 ALA A O 1
ATOM 693 N N . GLU A 1 88 ? -5.344 -3.793 17.453 1.00 93.12 88 GLU A N 1
ATOM 694 C CA . GLU A 1 88 ? -5.850 -2.590 18.114 1.00 93.12 88 GLU A CA 1
ATOM 695 C C . GLU A 1 88 ? -7.319 -2.269 17.796 1.00 93.12 88 GLU A C 1
ATOM 697 O O . GLU A 1 88 ? -7.867 -1.331 18.378 1.00 93.12 88 GLU A O 1
ATOM 702 N N . GLY A 1 89 ? -7.974 -3.055 16.933 1.00 90.69 89 GLY A N 1
ATOM 703 C CA . GLY A 1 89 ? -9.393 -2.926 16.592 1.00 90.69 89 GLY A CA 1
ATOM 704 C C . GLY A 1 89 ? -9.699 -1.983 15.424 1.00 90.69 89 GLY A C 1
ATOM 705 O O . GLY A 1 89 ? -10.853 -1.582 15.263 1.00 90.69 89 GLY A O 1
ATOM 706 N N . PHE A 1 90 ? -8.698 -1.617 14.615 1.00 92.75 90 PHE A N 1
ATOM 707 C CA . PHE A 1 90 ? -8.891 -0.780 13.429 1.00 92.75 90 PHE A CA 1
ATOM 708 C C . PHE A 1 90 ? -9.191 -1.604 12.172 1.00 92.75 90 PHE A C 1
ATOM 710 O O . PHE A 1 90 ? -8.555 -2.622 11.894 1.00 92.75 90 PHE A O 1
ATOM 717 N N . HIS A 1 91 ? -10.116 -1.096 11.358 1.00 92.12 91 HIS A N 1
ATOM 718 C CA . HIS A 1 91 ? -10.303 -1.495 9.965 1.00 92.12 91 HIS A CA 1
ATOM 719 C C . HIS A 1 91 ? -9.221 -0.855 9.109 1.00 92.12 91 HIS A C 1
ATOM 721 O O . HIS A 1 91 ? -8.939 0.332 9.251 1.00 92.12 91 HIS A O 1
ATOM 727 N N . ILE A 1 92 ? -8.637 -1.596 8.177 1.00 91.88 92 ILE A N 1
ATOM 728 C CA . ILE A 1 92 ? -7.563 -1.047 7.350 1.00 91.88 92 ILE A CA 1
ATOM 729 C C . ILE A 1 92 ? -8.125 -0.523 6.037 1.00 91.88 92 ILE A C 1
ATOM 731 O O . ILE A 1 92 ? -8.841 -1.239 5.349 1.00 91.88 92 ILE A O 1
ATOM 735 N N . LEU A 1 93 ? -7.736 0.690 5.650 1.00 92.12 93 LEU A N 1
ATOM 736 C CA . LEU A 1 93 ? -7.962 1.239 4.319 1.00 92.12 93 LEU A CA 1
ATOM 737 C C . LEU A 1 93 ? -6.626 1.497 3.617 1.00 92.12 93 LEU A C 1
ATOM 739 O O . LEU A 1 93 ? -5.968 2.513 3.845 1.00 92.12 93 LEU A O 1
ATOM 743 N N . VAL A 1 94 ? -6.217 0.583 2.741 1.00 91.62 94 VAL A N 1
ATOM 744 C CA . VAL A 1 94 ? -4.903 0.650 2.083 1.00 91.62 94 VAL A CA 1
ATOM 745 C C . VAL A 1 94 ? -4.915 1.561 0.855 1.00 91.62 94 VAL A C 1
ATOM 747 O O . VAL A 1 94 ? -5.912 1.680 0.145 1.00 91.62 94 VAL A O 1
ATOM 750 N N . ASN A 1 95 ? -3.777 2.196 0.569 1.00 92.62 95 ASN A N 1
ATOM 751 C CA . ASN A 1 95 ? -3.576 2.979 -0.647 1.00 92.62 95 ASN A CA 1
ATOM 752 C C . ASN A 1 95 ? -2.449 2.366 -1.482 1.00 92.62 95 ASN A C 1
ATOM 754 O O . ASN A 1 95 ? -1.278 2.661 -1.246 1.00 92.62 95 ASN A O 1
ATOM 758 N N . ILE A 1 96 ? -2.819 1.554 -2.472 1.00 95.12 96 ILE A N 1
ATOM 759 C CA . ILE A 1 96 ? -1.872 0.869 -3.357 1.00 95.12 96 ILE A CA 1
ATOM 760 C C . ILE A 1 96 ? -1.177 1.892 -4.261 1.00 95.12 96 ILE A C 1
ATOM 762 O O . ILE A 1 96 ? -1.840 2.638 -4.986 1.00 95.12 96 ILE A O 1
ATOM 766 N N . GLN A 1 97 ? 0.155 1.928 -4.225 1.00 93.88 97 GLN A N 1
ATOM 767 C CA . GLN A 1 97 ? 0.955 2.806 -5.078 1.00 93.88 97 GLN A CA 1
ATOM 768 C C . GLN A 1 97 ? 1.588 2.002 -6.227 1.00 93.88 97 GLN A C 1
ATOM 770 O O . GLN A 1 97 ? 2.362 1.076 -5.970 1.00 93.88 97 GLN A O 1
ATOM 775 N N . PRO A 1 98 ? 1.320 2.361 -7.498 1.00 95.62 98 PRO A N 1
ATOM 776 C CA . PRO A 1 98 ? 1.706 1.577 -8.672 1.00 95.62 98 PRO A CA 1
ATOM 777 C C . PRO A 1 98 ? 3.162 1.806 -9.101 1.00 95.62 98 PRO A C 1
ATOM 779 O O . PRO A 1 98 ? 3.449 1.932 -10.290 1.00 95.62 98 PRO A O 1
ATOM 782 N N . PHE A 1 99 ? 4.083 1.928 -8.146 1.00 94.06 99 PHE A N 1
ATOM 783 C CA . PHE A 1 99 ? 5.463 2.324 -8.416 1.00 94.06 99 PHE A CA 1
ATOM 784 C C . PHE A 1 99 ? 6.433 1.255 -7.939 1.00 94.06 99 PHE A C 1
ATOM 786 O O . PHE A 1 99 ? 6.488 0.949 -6.751 1.00 94.06 99 PHE A O 1
ATOM 793 N N . ALA A 1 100 ? 7.245 0.738 -8.852 1.00 94.38 100 ALA A N 1
ATOM 794 C CA . ALA A 1 100 ? 8.401 -0.079 -8.527 1.00 94.38 100 ALA A CA 1
ATOM 795 C C . ALA A 1 100 ? 9.603 0.448 -9.303 1.00 94.38 100 ALA A C 1
ATOM 797 O O . ALA A 1 100 ? 9.518 0.601 -10.515 1.00 94.38 100 ALA A O 1
ATOM 798 N N . HIS A 1 101 ? 10.716 0.764 -8.634 1.00 91.75 101 HIS A N 1
ATOM 799 C CA . HIS A 1 101 ? 11.845 1.416 -9.310 1.00 91.75 101 HIS A CA 1
ATOM 800 C C . HIS A 1 101 ? 12.346 0.605 -10.513 1.00 91.75 101 HIS A C 1
ATOM 802 O O . HIS A 1 101 ? 12.566 1.174 -11.578 1.00 91.75 101 HIS A O 1
ATOM 808 N N . TRP A 1 102 ? 12.433 -0.720 -10.364 1.00 93.62 102 TRP A N 1
ATOM 809 C CA . TRP A 1 102 ? 12.826 -1.635 -11.436 1.00 93.62 102 TRP A CA 1
ATOM 810 C C . TRP A 1 102 ? 11.863 -1.630 -12.633 1.00 93.62 102 TRP A C 1
ATOM 812 O O . TRP A 1 102 ? 12.306 -1.869 -13.746 1.00 93.62 102 TRP A O 1
ATOM 822 N N . ASP A 1 103 ? 10.576 -1.324 -12.441 1.00 96.00 103 ASP A N 1
ATOM 823 C CA . ASP A 1 103 ? 9.613 -1.127 -13.535 1.00 96.00 103 ASP A CA 1
ATOM 824 C C . ASP A 1 103 ? 9.793 0.268 -14.149 1.00 96.00 103 ASP A C 1
ATOM 826 O O . ASP A 1 103 ? 9.884 0.426 -15.362 1.00 96.00 103 ASP A O 1
ATOM 830 N N . GLN A 1 104 ? 9.926 1.295 -13.308 1.00 94.31 104 GLN A N 1
ATOM 831 C CA . GLN A 1 104 ? 9.981 2.691 -13.738 1.00 94.31 104 GLN A CA 1
ATOM 832 C C . GLN A 1 104 ? 11.208 3.009 -14.604 1.00 94.31 104 GLN A C 1
ATOM 834 O O . GLN A 1 104 ? 11.108 3.783 -15.559 1.00 94.31 104 GLN A O 1
ATOM 839 N N . ILE A 1 105 ? 12.363 2.398 -14.325 1.00 91.75 105 ILE A N 1
ATOM 840 C CA . ILE A 1 105 ? 13.574 2.612 -15.130 1.00 91.75 105 ILE A CA 1
ATOM 841 C C . ILE A 1 105 ? 13.483 2.021 -16.542 1.00 91.75 105 ILE A C 1
ATOM 843 O O . ILE A 1 105 ? 14.328 2.359 -17.370 1.00 91.75 105 ILE A O 1
ATOM 847 N N . GLU A 1 106 ? 12.503 1.172 -16.848 1.00 92.12 106 GLU A N 1
ATOM 848 C CA . GLU A 1 106 ? 12.363 0.584 -18.185 1.00 92.12 106 GLU A CA 1
ATOM 849 C C . GLU A 1 106 ? 11.767 1.573 -19.193 1.00 92.12 106 GLU A C 1
ATOM 851 O O . GLU A 1 106 ? 12.143 1.558 -20.365 1.00 92.12 106 GLU A O 1
ATOM 856 N N . CYS A 1 107 ? 10.870 2.468 -18.760 1.00 92.56 107 CYS A N 1
ATOM 857 C CA . CYS A 1 107 ? 10.167 3.369 -19.681 1.00 92.56 107 CYS A CA 1
ATOM 858 C C . CYS A 1 107 ? 10.008 4.825 -19.220 1.00 92.56 107 CYS A C 1
ATOM 860 O O . CYS A 1 107 ? 9.483 5.621 -19.994 1.00 92.56 107 CYS A O 1
ATOM 862 N N . HIS A 1 108 ? 10.477 5.189 -18.019 1.00 92.69 108 HIS A N 1
ATOM 863 C CA . HIS A 1 108 ? 10.318 6.538 -17.448 1.00 92.69 108 HIS A CA 1
ATOM 864 C C . HIS A 1 108 ? 11.634 7.183 -17.008 1.00 92.69 108 HIS A C 1
ATOM 866 O O . HIS A 1 108 ? 11.641 7.990 -16.081 1.00 92.69 108 HIS A O 1
ATOM 872 N N . ARG A 1 109 ? 12.773 6.846 -17.628 1.00 87.50 109 ARG A N 1
ATOM 873 C CA . ARG A 1 109 ? 14.066 7.498 -17.305 1.00 87.50 109 ARG A CA 1
ATOM 874 C C . ARG A 1 109 ? 14.092 8.984 -17.661 1.00 87.50 109 ARG A C 1
ATOM 876 O O . ARG A 1 109 ? 14.901 9.730 -17.122 1.00 87.50 109 ARG A O 1
ATOM 883 N N . ASP A 1 110 ? 13.241 9.385 -18.593 1.00 88.88 110 ASP A N 1
ATOM 884 C CA . ASP A 1 110 ? 13.067 10.749 -19.081 1.00 88.88 110 ASP A CA 1
ATOM 885 C C . ASP A 1 110 ? 12.149 11.597 -18.190 1.00 88.88 110 ASP A C 1
ATOM 887 O O . ASP A 1 110 ? 12.161 12.825 -18.300 1.00 88.88 110 ASP A O 1
ATOM 891 N N . LEU A 1 111 ? 11.373 10.977 -17.292 1.00 88.44 111 LEU A N 1
ATOM 892 C CA . LEU A 1 111 ? 10.544 11.719 -16.350 1.00 88.44 111 LEU A CA 1
ATOM 893 C C . LEU A 1 111 ? 11.403 12.420 -15.282 1.00 88.44 111 LEU A C 1
ATOM 895 O O . LEU A 1 111 ? 12.446 11.891 -14.874 1.00 88.44 111 LEU A O 1
ATOM 899 N N . PRO A 1 112 ? 10.949 13.585 -14.776 1.00 85.75 112 PRO A N 1
ATOM 900 C CA . PRO A 1 112 ? 11.598 14.248 -13.654 1.00 85.75 112 PRO A CA 1
ATOM 901 C C . PRO A 1 112 ? 11.721 13.312 -12.453 1.00 85.75 112 PRO A C 1
ATOM 903 O O . PRO A 1 112 ? 10.765 12.612 -12.103 1.00 85.75 112 PRO A O 1
ATOM 906 N N . ALA A 1 113 ? 12.890 13.336 -11.812 1.00 83.06 113 ALA A N 1
ATOM 907 C CA . ALA A 1 113 ? 13.084 12.642 -10.553 1.00 83.06 113 ALA A CA 1
ATOM 908 C C . ALA A 1 113 ? 12.135 13.210 -9.492 1.00 83.06 113 ALA A C 1
ATOM 910 O O . ALA A 1 113 ? 11.963 14.424 -9.371 1.00 83.06 113 ALA A O 1
ATOM 911 N N . VAL A 1 114 ? 11.549 12.328 -8.695 1.00 82.00 114 VAL A N 1
ATOM 912 C CA . VAL A 1 114 ? 10.905 12.691 -7.442 1.00 82.00 114 VAL A CA 1
ATOM 913 C C . VAL A 1 114 ? 12.008 12.818 -6.406 1.00 82.00 114 VAL A C 1
ATOM 915 O O . VAL A 1 114 ? 12.653 11.831 -6.059 1.00 82.00 114 VAL A O 1
ATOM 918 N N . GLU A 1 115 ? 12.233 14.039 -5.934 1.00 72.75 115 GLU A N 1
ATOM 919 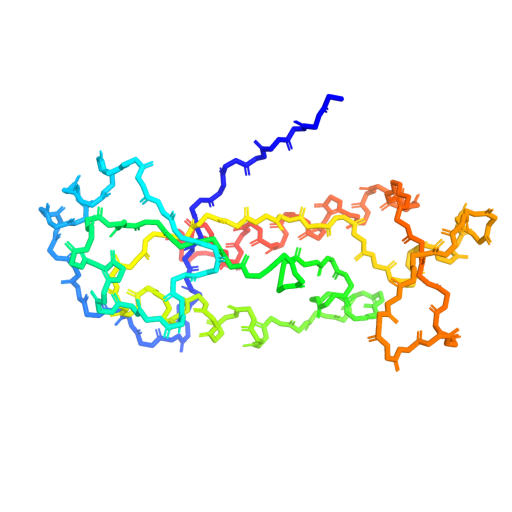C CA . GLU A 1 115 ? 13.201 14.295 -4.875 1.00 72.75 115 GLU A CA 1
ATOM 920 C C . GLU A 1 115 ? 12.738 13.628 -3.578 1.00 72.75 115 GLU A C 1
ATOM 922 O O . GLU A 1 115 ? 11.646 13.904 -3.074 1.00 72.75 115 GLU A O 1
ATOM 927 N N . ILE A 1 116 ? 13.578 12.751 -3.030 1.00 68.06 116 ILE A N 1
ATOM 928 C CA . ILE A 1 116 ? 13.382 12.184 -1.699 1.00 68.06 116 ILE A CA 1
ATOM 929 C C . ILE A 1 116 ? 14.318 12.925 -0.739 1.00 68.06 116 ILE A C 1
ATOM 931 O O . ILE A 1 116 ? 15.540 12.901 -0.937 1.00 68.06 116 ILE A O 1
ATOM 935 N N . PRO A 1 117 ? 13.789 13.584 0.308 1.00 62.78 117 PRO A N 1
ATOM 936 C CA . PRO A 1 117 ? 14.621 14.197 1.333 1.00 62.78 117 PRO A CA 1
ATOM 937 C C . PRO A 1 117 ? 15.585 13.164 1.933 1.00 62.78 117 PRO A C 1
ATOM 939 O O . PRO A 1 117 ? 15.156 12.167 2.504 1.00 62.78 117 PRO A O 1
ATOM 942 N N . GLY A 1 118 ? 16.892 13.403 1.802 1.00 64.31 118 GLY A N 1
ATOM 943 C CA . GLY A 1 118 ? 17.934 12.530 2.355 1.00 64.31 118 GLY A CA 1
ATOM 944 C C . GLY A 1 118 ? 18.554 11.522 1.381 1.00 64.31 118 GLY A C 1
ATOM 945 O O . GLY A 1 118 ? 19.600 10.972 1.715 1.00 64.31 118 GLY A O 1
ATOM 946 N N . ASP A 1 119 ? 18.009 11.340 0.173 1.00 63.12 119 ASP A N 1
ATOM 947 C CA . ASP A 1 119 ? 18.638 10.515 -0.872 1.00 63.12 119 ASP A CA 1
ATOM 948 C C . ASP A 1 119 ? 18.616 11.202 -2.252 1.00 63.12 119 ASP A C 1
ATOM 950 O O . ASP A 1 119 ? 17.833 10.856 -3.137 1.00 63.12 119 ASP A O 1
ATOM 954 N N . PRO A 1 120 ? 19.492 12.202 -2.467 1.00 59.72 120 PRO A N 1
ATOM 955 C CA . PRO A 1 120 ? 19.539 12.961 -3.714 1.00 59.72 120 PRO A CA 1
ATOM 956 C C . PRO A 1 120 ? 20.149 12.183 -4.893 1.00 59.72 120 PRO A C 1
ATOM 958 O O . PRO A 1 120 ? 20.217 12.721 -5.996 1.00 59.72 120 PRO A O 1
ATOM 961 N N . LYS A 1 121 ? 20.660 10.960 -4.684 1.00 59.81 121 LYS A N 1
ATOM 962 C CA . LYS A 1 121 ? 21.345 10.177 -5.730 1.00 59.81 121 LYS A CA 1
ATOM 963 C C . LYS A 1 121 ? 20.455 9.123 -6.378 1.00 59.81 121 LYS A C 1
ATOM 965 O O . LYS A 1 121 ? 20.837 8.583 -7.416 1.00 59.81 121 LYS A O 1
ATOM 970 N N . PHE A 1 122 ? 19.298 8.833 -5.796 1.00 64.06 122 PHE A N 1
ATOM 971 C CA . PHE A 1 122 ? 18.395 7.814 -6.302 1.00 64.06 122 PHE A CA 1
ATOM 972 C C . PHE A 1 122 ? 17.324 8.442 -7.204 1.00 64.06 122 PHE A C 1
ATOM 974 O O . PHE A 1 122 ? 16.449 9.179 -6.753 1.00 64.06 122 PHE A O 1
ATOM 981 N N . HIS A 1 123 ? 17.404 8.172 -8.510 1.00 67.94 123 HIS A N 1
ATOM 982 C CA . HIS A 1 123 ? 16.461 8.706 -9.500 1.00 67.94 123 HIS A CA 1
ATOM 983 C C . HIS A 1 123 ? 15.156 7.905 -9.471 1.00 67.94 123 HIS A C 1
ATOM 985 O O . HIS A 1 123 ? 15.012 6.898 -10.163 1.00 67.94 123 HIS A O 1
ATOM 991 N N . TYR A 1 124 ? 14.196 8.339 -8.659 1.00 79.00 124 TYR A N 1
ATOM 992 C CA . TYR A 1 124 ? 12.849 7.771 -8.650 1.00 79.00 124 TYR A CA 1
ATOM 993 C C . TYR A 1 124 ? 11.942 8.520 -9.614 1.00 79.00 124 TYR A C 1
ATOM 995 O O . TYR A 1 124 ? 11.879 9.741 -9.572 1.00 79.00 124 TYR A O 1
ATOM 1003 N N . THR A 1 125 ? 11.177 7.807 -10.432 1.00 85.75 125 THR A N 1
ATOM 1004 C CA . THR A 1 125 ? 10.111 8.409 -11.240 1.00 85.75 125 THR A CA 1
ATOM 1005 C C . THR A 1 125 ? 8.765 7.809 -10.856 1.00 85.75 125 THR A C 1
ATOM 1007 O O . THR A 1 125 ? 8.684 6.695 -10.340 1.00 85.75 125 THR A O 1
ATOM 1010 N N . LYS A 1 126 ? 7.701 8.604 -11.010 1.00 87.88 126 LYS A N 1
ATOM 1011 C CA . LYS A 1 126 ? 6.317 8.219 -10.690 1.00 87.88 126 LYS A CA 1
ATOM 1012 C C . LYS A 1 126 ? 5.451 8.318 -11.941 1.00 87.88 126 LYS A C 1
ATOM 1014 O O . LYS A 1 126 ? 4.564 9.165 -12.046 1.00 87.88 126 LYS A O 1
ATOM 1019 N N . GLY A 1 127 ? 5.763 7.481 -12.920 1.00 91.19 127 GLY A N 1
ATOM 1020 C CA . GLY A 1 127 ? 4.948 7.250 -14.104 1.00 91.19 127 GLY A CA 1
ATOM 1021 C C . GLY A 1 127 ? 3.917 6.140 -13.884 1.00 91.19 127 GLY A C 1
ATOM 1022 O O . GLY A 1 127 ? 3.873 5.476 -12.852 1.00 91.19 127 GLY A O 1
ATOM 1023 N N . LYS A 1 128 ? 3.061 5.920 -14.886 1.00 94.88 128 LYS A N 1
ATOM 1024 C CA . LYS A 1 128 ? 2.210 4.714 -14.951 1.00 94.88 128 LYS A CA 1
ATOM 1025 C C . LYS A 1 128 ? 3.091 3.447 -14.980 1.00 94.88 128 LYS A C 1
ATOM 1027 O O . LYS A 1 128 ? 4.192 3.549 -15.508 1.00 94.88 128 LYS A O 1
ATOM 1032 N N . PRO A 1 129 ? 2.626 2.266 -14.546 1.00 96.81 129 PRO A N 1
ATOM 1033 C CA . PRO A 1 129 ? 3.383 1.027 -14.732 1.00 96.81 129 PRO A CA 1
ATOM 1034 C C . PRO A 1 129 ? 3.863 0.851 -16.178 1.00 96.81 129 PRO A C 1
ATOM 1036 O O . PRO A 1 129 ? 3.070 1.056 -17.112 1.00 96.81 129 PRO A O 1
ATOM 1039 N N . CYS A 1 130 ? 5.142 0.520 -16.360 1.00 96.50 130 CYS A N 1
ATOM 1040 C CA . CYS A 1 130 ? 5.701 0.196 -17.672 1.00 96.50 130 CYS A CA 1
ATOM 1041 C C . CYS A 1 130 ? 5.135 -1.141 -18.155 1.00 96.50 130 CYS A C 1
ATOM 1043 O O . CYS A 1 130 ? 4.626 -1.220 -19.277 1.00 96.50 130 CYS A O 1
ATOM 1045 N N . ASP A 1 131 ? 5.103 -2.140 -17.272 1.00 96.81 131 ASP A N 1
ATOM 1046 C CA . ASP A 1 131 ? 4.396 -3.399 -17.475 1.00 96.81 131 ASP A CA 1
ATOM 1047 C C . ASP A 1 131 ? 3.077 -3.429 -16.683 1.00 96.81 131 ASP A C 1
ATOM 1049 O O . ASP A 1 131 ? 3.024 -3.649 -15.470 1.00 96.81 131 ASP A O 1
ATOM 1053 N N . LYS A 1 132 ? 1.969 -3.193 -17.393 1.00 96.38 132 LYS A N 1
ATOM 1054 C CA . LYS A 1 132 ? 0.631 -3.168 -16.787 1.00 96.38 132 LYS A CA 1
ATOM 1055 C C . LYS A 1 132 ? 0.119 -4.547 -16.387 1.00 96.38 132 LYS A C 1
ATOM 1057 O O . LYS A 1 132 ? -0.673 -4.614 -15.449 1.00 96.38 132 LYS A O 1
ATOM 1062 N N . GLU A 1 133 ? 0.511 -5.607 -17.094 1.00 97.38 133 GLU A N 1
ATOM 1063 C CA . GLU A 1 133 ? 0.066 -6.961 -16.744 1.00 97.38 133 GLU A CA 1
ATOM 1064 C C . GLU A 1 133 ? 0.776 -7.418 -15.474 1.00 97.38 133 GLU A C 1
ATOM 1066 O O . GLU A 1 133 ? 0.120 -7.908 -14.562 1.00 97.38 133 GLU A O 1
ATOM 1071 N N . ARG A 1 134 ? 2.069 -7.116 -15.325 1.00 96.75 134 ARG A N 1
ATOM 1072 C CA . ARG A 1 134 ? 2.766 -7.374 -14.060 1.00 96.75 134 ARG A CA 1
ATOM 1073 C C . ARG A 1 134 ? 2.204 -6.580 -12.894 1.00 96.75 134 ARG A C 1
ATOM 1075 O O . ARG A 1 134 ? 2.029 -7.138 -11.816 1.00 96.75 134 ARG A O 1
ATOM 1082 N N . TYR A 1 135 ? 1.882 -5.302 -13.098 1.00 97.69 135 TYR A N 1
ATOM 1083 C CA . TYR A 1 135 ? 1.236 -4.522 -12.044 1.00 97.69 135 TYR A CA 1
ATOM 1084 C C . TYR A 1 135 ? -0.122 -5.119 -11.651 1.00 97.69 135 TYR A C 1
ATOM 1086 O O . TYR A 1 135 ? -0.457 -5.188 -10.471 1.00 97.69 135 TYR A O 1
ATOM 1094 N N . LYS A 1 136 ? -0.904 -5.585 -12.627 1.00 97.69 136 LYS A N 1
ATOM 1095 C CA . LYS A 1 136 ? -2.170 -6.278 -12.374 1.00 97.69 136 LYS A CA 1
ATOM 1096 C C . LYS A 1 136 ? -1.956 -7.578 -11.593 1.00 97.69 136 LYS A C 1
ATOM 1098 O O . LYS A 1 136 ? -2.686 -7.806 -10.633 1.00 97.69 136 LYS A O 1
ATOM 1103 N N . ASP A 1 137 ? -0.963 -8.386 -11.953 1.00 97.19 137 ASP A N 1
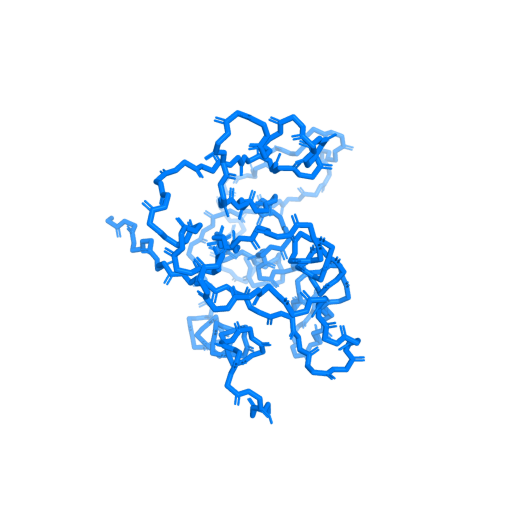ATOM 1104 C CA . ASP A 1 137 ? -0.626 -9.617 -11.230 1.00 97.19 137 ASP A CA 1
ATOM 1105 C C . ASP A 1 137 ? -0.210 -9.326 -9.782 1.00 97.19 137 ASP A C 1
ATOM 1107 O O . ASP A 1 137 ? -0.630 -10.032 -8.865 1.00 97.19 137 ASP A O 1
ATOM 1111 N N . PHE A 1 138 ? 0.558 -8.255 -9.559 1.00 97.44 138 PHE A N 1
ATOM 1112 C CA . PHE A 1 138 ? 0.880 -7.767 -8.219 1.00 97.44 138 PHE A CA 1
ATOM 1113 C C . PHE A 1 138 ? -0.380 -7.392 -7.433 1.00 97.44 138 PHE A C 1
ATOM 1115 O O . PHE A 1 138 ? -0.539 -7.840 -6.300 1.00 97.44 138 PHE A O 1
ATOM 1122 N N . VAL A 1 139 ? -1.291 -6.611 -8.025 1.00 97.25 139 VAL A N 1
ATOM 1123 C CA . VAL A 1 139 ? -2.540 -6.213 -7.359 1.00 97.25 139 VAL A CA 1
ATOM 1124 C C . VAL A 1 139 ? -3.383 -7.435 -7.002 1.00 97.25 139 VAL A C 1
ATOM 1126 O O . VAL A 1 139 ? -3.900 -7.482 -5.895 1.00 97.25 139 VAL A O 1
ATOM 1129 N N . ILE A 1 140 ? -3.489 -8.436 -7.881 1.00 95.94 140 ILE A N 1
ATOM 1130 C CA . ILE A 1 140 ? -4.219 -9.680 -7.586 1.00 95.94 140 ILE A CA 1
ATOM 1131 C C . ILE A 1 140 ? -3.606 -10.390 -6.376 1.00 95.94 140 ILE A C 1
ATOM 1133 O O . ILE A 1 140 ? -4.331 -10.715 -5.447 1.00 95.94 140 ILE A O 1
ATOM 1137 N N . LYS A 1 141 ? -2.278 -10.566 -6.341 1.00 94.94 141 LYS A N 1
ATOM 1138 C CA . LYS A 1 141 ? -1.589 -11.204 -5.202 1.00 94.94 141 LYS A CA 1
ATOM 1139 C C . LYS A 1 141 ? -1.764 -10.439 -3.900 1.00 94.94 141 LYS A C 1
ATOM 1141 O O . LYS A 1 141 ? -1.886 -11.041 -2.842 1.00 94.94 141 LYS A O 1
ATOM 1146 N N . LEU A 1 142 ? -1.724 -9.113 -3.984 1.00 95.44 142 LEU A N 1
ATOM 1147 C CA . LEU A 1 142 ? -1.909 -8.243 -2.835 1.00 95.44 142 LEU A CA 1
ATOM 1148 C C . LEU A 1 142 ? -3.339 -8.338 -2.293 1.00 95.44 142 LEU A C 1
ATOM 1150 O O . LEU A 1 142 ? -3.515 -8.351 -1.083 1.00 95.44 142 LEU A O 1
ATOM 1154 N N . VAL A 1 143 ? -4.337 -8.377 -3.180 1.00 94.31 143 VAL A N 1
ATOM 1155 C CA . VAL A 1 143 ? -5.747 -8.527 -2.802 1.00 94.31 143 VAL A CA 1
ATOM 1156 C C . VAL A 1 143 ? -5.982 -9.895 -2.179 1.00 94.31 143 VAL A C 1
ATOM 1158 O O . VAL A 1 143 ? -6.472 -9.916 -1.062 1.00 94.31 143 VAL A O 1
ATOM 1161 N N . GLU A 1 144 ? -5.574 -10.982 -2.842 1.00 93.31 144 GLU A N 1
ATOM 1162 C CA . GLU A 1 144 ? -5.735 -12.356 -2.335 1.00 93.31 144 GLU A CA 1
ATOM 1163 C C . GLU A 1 144 ? -5.190 -12.481 -0.908 1.00 93.31 144 GLU A C 1
ATOM 1165 O O . GLU A 1 144 ? -5.902 -12.845 0.014 1.00 93.31 144 GLU A O 1
ATOM 1170 N N . ARG A 1 145 ? -3.958 -12.006 -0.682 1.00 93.62 145 ARG A N 1
ATOM 1171 C CA . ARG A 1 145 ? -3.308 -12.068 0.634 1.00 93.62 145 ARG A CA 1
ATOM 1172 C C . ARG A 1 145 ? -4.096 -11.387 1.760 1.00 93.62 145 ARG A C 1
ATOM 1174 O O . ARG A 1 145 ? -3.890 -11.712 2.930 1.00 93.62 145 ARG A O 1
ATOM 1181 N N . TYR A 1 146 ? -4.877 -10.359 1.429 1.00 92.75 146 TYR A N 1
ATOM 1182 C CA . TYR A 1 146 ? -5.495 -9.468 2.405 1.00 92.75 146 TYR A CA 1
ATOM 1183 C C . TYR A 1 146 ? -7.027 -9.416 2.324 1.00 92.75 146 TYR A C 1
ATOM 1185 O O . TYR A 1 146 ? -7.620 -8.608 3.037 1.00 92.75 146 TYR A O 1
ATOM 1193 N N . ASP A 1 147 ? -7.695 -10.224 1.503 1.00 88.81 147 ASP A N 1
ATOM 1194 C CA . ASP A 1 147 ? -9.160 -10.185 1.390 1.00 88.81 147 ASP A CA 1
ATOM 1195 C C . ASP A 1 147 ? -9.876 -10.832 2.592 1.00 88.81 147 ASP A C 1
ATOM 1197 O O . ASP A 1 147 ? -11.040 -10.528 2.868 1.00 88.81 147 ASP A O 1
ATOM 1201 N N . GLY A 1 148 ? -9.145 -11.642 3.362 1.00 83.50 148 GLY A N 1
ATOM 1202 C CA . GLY A 1 148 ? -9.607 -12.261 4.596 1.00 83.50 148 GLY A CA 1
ATOM 1203 C C . GLY A 1 148 ? -10.509 -13.478 4.399 1.00 83.50 148 GLY A C 1
ATOM 1204 O O . GLY A 1 148 ? -11.194 -13.853 5.355 1.00 83.50 148 GLY A O 1
ATOM 1205 N N . ASP A 1 149 ? -10.537 -14.098 3.216 1.00 81.56 149 ASP A N 1
ATOM 1206 C CA . ASP A 1 149 ? -11.348 -15.295 2.961 1.00 81.56 149 ASP A CA 1
ATOM 1207 C C . ASP A 1 149 ? -10.693 -16.606 3.464 1.00 81.56 149 ASP A C 1
ATOM 1209 O O . ASP A 1 149 ? -11.369 -17.626 3.640 1.00 81.56 149 ASP A O 1
ATOM 1213 N N . GLY A 1 150 ? -9.397 -16.549 3.795 1.00 73.88 150 GLY A N 1
ATOM 1214 C CA . GLY A 1 150 ? -8.611 -17.666 4.319 1.00 73.88 150 GLY A CA 1
ATOM 1215 C C . GLY A 1 150 ? -8.079 -18.624 3.247 1.00 73.88 150 GLY A C 1
ATOM 1216 O O . GLY A 1 150 ? -7.663 -19.734 3.596 1.00 73.88 150 GLY A O 1
ATOM 1217 N N . ILE A 1 151 ? -8.105 -18.223 1.978 1.00 72.06 151 ILE A N 1
ATOM 1218 C CA . ILE A 1 151 ? -7.601 -18.939 0.809 1.00 72.06 151 ILE A CA 1
ATOM 1219 C C . ILE A 1 151 ? -6.471 -18.082 0.207 1.00 72.06 151 ILE A C 1
ATOM 1221 O O . ILE A 1 151 ? -6.676 -16.921 -0.103 1.00 72.06 151 ILE A O 1
ATOM 1225 N N . ASP A 1 152 ? -5.264 -18.652 0.094 1.00 66.25 152 ASP A N 1
ATOM 1226 C CA . ASP A 1 152 ? -4.056 -17.989 -0.444 1.00 66.25 152 ASP A CA 1
ATOM 1227 C C . ASP A 1 152 ? -3.463 -18.783 -1.629 1.00 66.25 152 ASP A C 1
ATOM 1229 O O . ASP A 1 152 ? -3.486 -20.043 -1.577 1.00 66.25 152 ASP A O 1
#

Organism: NCBI:txid412755

Radius of gyration: 17.0 Å; chains: 1; bounding box: 43×33×42 Å

InterPro domains:
  IPR017853 Glycoside hydrolase superfamily [SSF51445] (36-149)